Protein AF-A0A7J8SSM1-F1 (afdb_monomer)

Structure (mmCIF, N/CA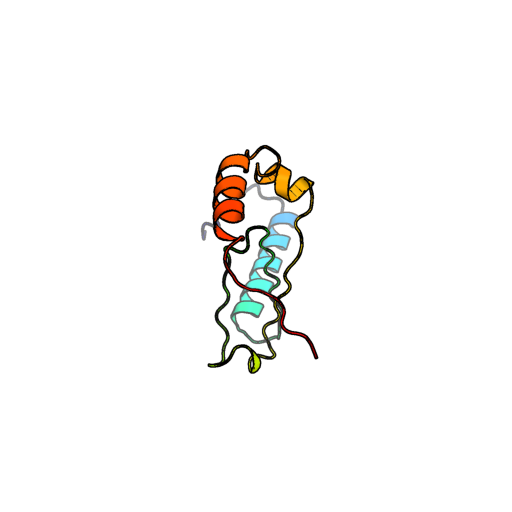/C/O backbone):
data_AF-A0A7J8SSM1-F1
#
_entry.id   AF-A0A7J8SSM1-F1
#
loop_
_atom_site.group_PDB
_atom_site.id
_atom_site.type_symbol
_atom_site.label_atom_id
_atom_site.label_alt_id
_atom_site.label_comp_id
_atom_site.label_asym_id
_atom_site.label_entity_id
_atom_site.label_seq_id
_atom_site.pdbx_PDB_ins_code
_atom_site.Cartn_x
_atom_site.Cartn_y
_atom_site.Cartn_z
_atom_site.occupancy
_atom_site.B_iso_or_equiv
_atom_site.auth_seq_id
_atom_site.auth_comp_id
_atom_site.auth_asym_id
_atom_site.auth_atom_i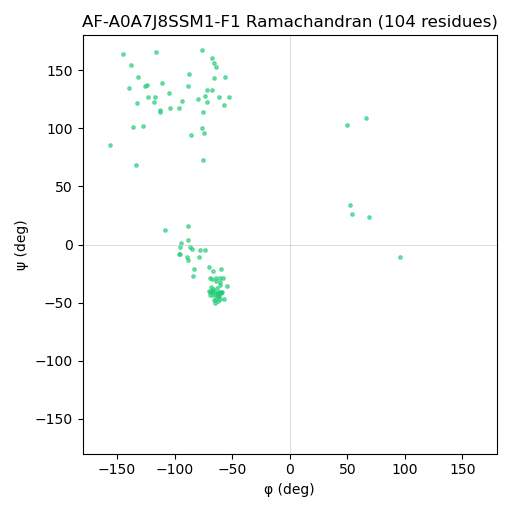d
_atom_site.pdbx_PDB_model_num
ATOM 1 N N . LEU A 1 1 ? -1.044 -6.681 30.322 1.00 47.81 1 LEU A N 1
ATOM 2 C CA . LEU A 1 1 ? -0.912 -5.660 29.262 1.00 47.81 1 LEU A CA 1
ATOM 3 C C . LEU A 1 1 ? -0.939 -6.370 27.921 1.00 47.81 1 LEU A C 1
ATOM 5 O O . LEU A 1 1 ? -0.267 -7.384 27.780 1.00 47.81 1 LEU A O 1
ATOM 9 N N . GLU A 1 2 ? -1.743 -5.875 26.988 1.00 56.12 2 GLU A N 1
ATOM 10 C CA . GLU A 1 2 ? -1.819 -6.365 25.610 1.00 56.12 2 GLU A CA 1
ATOM 11 C C . GLU A 1 2 ? -0.421 -6.280 24.968 1.00 56.12 2 GLU A C 1
ATOM 13 O O . GLU A 1 2 ? 0.195 -5.212 24.957 1.00 56.12 2 GLU A O 1
ATOM 18 N N . ARG A 1 3 ? 0.137 -7.416 24.528 1.00 56.00 3 ARG A N 1
ATOM 19 C CA . ARG A 1 3 ? 1.446 -7.453 23.862 1.00 56.00 3 ARG A CA 1
ATOM 20 C C . ARG A 1 3 ? 1.272 -6.932 22.442 1.00 56.00 3 ARG A C 1
ATOM 22 O O . ARG A 1 3 ? 0.637 -7.585 21.624 1.00 56.00 3 ARG A O 1
ATOM 29 N N . VAL A 1 4 ? 1.876 -5.788 22.1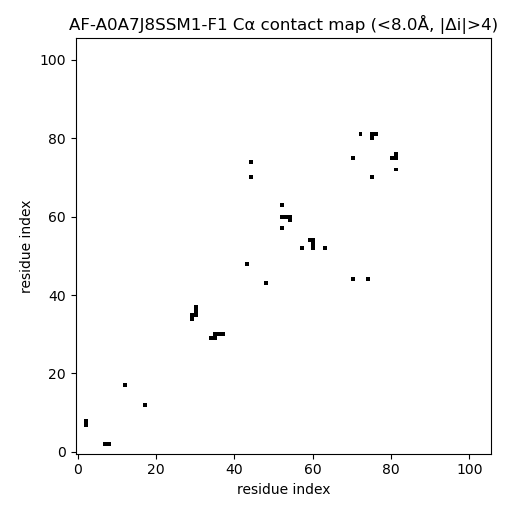53 1.00 59.75 4 VAL A N 1
ATOM 30 C CA . VAL A 1 4 ? 2.014 -5.276 20.791 1.00 59.75 4 VAL A CA 1
ATOM 31 C C . VAL A 1 4 ? 3.392 -5.695 20.289 1.00 59.75 4 VAL A C 1
ATOM 33 O O . VAL A 1 4 ? 4.410 -5.323 20.875 1.00 59.75 4 VAL A O 1
ATOM 36 N N . HIS A 1 5 ? 3.444 -6.506 19.233 1.00 56.81 5 HIS A N 1
ATOM 37 C CA . HIS A 1 5 ? 4.708 -6.865 18.589 1.00 56.81 5 HIS A CA 1
ATOM 38 C C . HIS A 1 5 ? 5.380 -5.590 18.046 1.00 56.81 5 HIS A C 1
ATOM 40 O O . HIS A 1 5 ? 4.743 -4.811 17.346 1.00 56.81 5 HIS A O 1
ATOM 46 N N . GLY A 1 6 ? 6.644 -5.349 18.409 1.00 58.34 6 GLY A N 1
ATOM 47 C CA . GLY A 1 6 ? 7.409 -4.163 17.987 1.00 58.34 6 GLY A CA 1
ATOM 48 C C . GLY A 1 6 ? 7.422 -2.988 18.975 1.00 58.34 6 GLY A C 1
ATOM 49 O O . GLY A 1 6 ? 8.251 -2.094 18.828 1.00 58.34 6 GLY A O 1
ATOM 50 N N . PHE A 1 7 ? 6.594 -3.011 20.027 1.00 60.53 7 PHE A N 1
ATOM 51 C CA . PHE A 1 7 ? 6.626 -2.012 21.100 1.00 60.53 7 PHE A CA 1
ATOM 52 C C . PHE A 1 7 ? 6.722 -2.701 22.464 1.00 60.53 7 PHE A C 1
ATOM 54 O O . PHE A 1 7 ? 5.747 -3.226 23.002 1.00 60.53 7 PHE A O 1
ATOM 61 N N . THR A 1 8 ? 7.919 -2.716 23.050 1.00 60.56 8 THR A N 1
ATOM 62 C CA . THR A 1 8 ? 8.136 -3.227 24.407 1.00 60.56 8 THR A CA 1
ATOM 63 C C . THR A 1 8 ? 7.601 -2.217 25.420 1.00 60.56 8 THR A C 1
ATOM 65 O O . THR A 1 8 ? 8.286 -1.268 25.791 1.00 60.56 8 THR A O 1
ATOM 68 N N . PHE A 1 9 ? 6.364 -2.427 25.876 1.00 62.09 9 PHE A N 1
ATOM 69 C CA . PHE A 1 9 ? 5.748 -1.665 26.966 1.00 62.09 9 PHE A CA 1
ATOM 70 C C . PHE A 1 9 ? 6.312 -2.085 28.330 1.00 62.09 9 PHE A C 1
ATOM 72 O O . PHE A 1 9 ? 5.656 -2.796 29.089 1.00 62.09 9 PHE A O 1
ATOM 79 N N . GLY A 1 10 ? 7.560 -1.700 28.607 1.00 66.31 10 GLY A N 1
ATOM 80 C CA . GLY A 1 10 ? 8.126 -1.724 29.958 1.00 66.31 10 GLY A CA 1
ATOM 81 C C . GLY A 1 10 ? 7.604 -0.564 30.813 1.00 66.31 10 GLY A C 1
ATOM 82 O O . GLY A 1 10 ? 7.014 0.384 30.300 1.00 66.31 10 GLY A O 1
ATOM 83 N N . ASP A 1 11 ? 7.842 -0.622 32.119 1.00 67.44 11 ASP A N 1
ATOM 84 C CA . ASP A 1 11 ? 7.541 0.457 33.075 1.00 67.44 11 ASP A CA 1
ATOM 85 C C . ASP A 1 11 ? 8.454 1.689 32.918 1.00 67.44 11 ASP A C 1
ATOM 87 O O . ASP A 1 11 ? 8.092 2.790 33.318 1.00 67.44 11 ASP A O 1
ATOM 91 N N . SER A 1 12 ? 9.610 1.514 32.276 1.00 71.19 12 SER A N 1
ATOM 92 C CA . SER A 1 12 ? 10.618 2.551 32.022 1.00 71.19 12 SER A CA 1
ATOM 93 C C . SER A 1 12 ? 10.389 3.322 30.713 1.00 71.19 12 SER A C 1
ATOM 95 O O . SER A 1 12 ? 11.308 3.943 30.176 1.00 71.19 12 SER A O 1
ATOM 97 N N . LEU A 1 13 ? 9.192 3.227 30.129 1.00 70.38 13 LEU A N 1
ATOM 98 C CA . LEU A 1 13 ? 8.895 3.853 28.847 1.00 70.38 13 LEU A CA 1
ATOM 99 C C . LEU A 1 13 ? 8.755 5.364 29.004 1.00 70.38 13 LEU A C 1
ATOM 101 O O . LEU A 1 13 ? 7.972 5.848 29.815 1.00 70.38 13 LEU A O 1
ATOM 105 N N . ASP A 1 14 ? 9.495 6.096 28.178 1.00 80.00 14 ASP A N 1
ATOM 106 C CA . ASP A 1 14 ? 9.371 7.542 28.070 1.00 80.00 14 ASP A CA 1
ATOM 107 C C . ASP A 1 14 ? 7.905 7.948 27.805 1.00 80.00 14 ASP A C 1
ATOM 109 O O . ASP A 1 14 ? 7.262 7.451 26.870 1.00 80.00 14 ASP A O 1
ATOM 113 N N . GLU A 1 15 ? 7.372 8.851 28.632 1.00 83.12 15 GLU A N 1
ATOM 114 C CA . GLU A 1 15 ? 5.952 9.234 28.608 1.00 83.12 15 GLU A CA 1
ATOM 115 C C . GLU A 1 15 ? 5.553 9.829 27.245 1.00 83.12 15 GLU A C 1
ATOM 117 O O . GLU A 1 15 ? 4.426 9.641 26.785 1.00 83.12 15 GLU A O 1
ATOM 122 N N . SER A 1 16 ? 6.487 10.470 26.528 1.00 84.69 16 SER A N 1
ATOM 123 C CA . SER A 1 16 ? 6.212 11.002 25.189 1.00 84.69 16 SER A CA 1
ATOM 124 C C . SER A 1 16 ? 5.966 9.887 24.165 1.00 84.69 16 SER A C 1
ATOM 126 O O . SER A 1 16 ? 5.044 9.987 23.351 1.00 84.69 16 SER A O 1
ATOM 128 N N . LYS A 1 17 ? 6.730 8.787 24.224 1.00 83.88 17 LYS A N 1
ATOM 129 C CA . LYS A 1 17 ? 6.538 7.617 23.348 1.00 83.88 17 LYS A CA 1
ATOM 130 C C . LYS A 1 17 ? 5.224 6.907 23.651 1.00 83.88 17 LYS A C 1
ATOM 132 O O . LYS A 1 17 ? 4.509 6.526 22.725 1.00 83.88 17 LYS A O 1
ATOM 137 N N . LYS A 1 18 ? 4.882 6.773 24.934 1.00 83.44 18 LYS A N 1
ATOM 138 C CA . LYS A 1 18 ? 3.605 6.196 25.371 1.00 83.44 18 LYS A CA 1
ATOM 139 C C . LYS A 1 18 ? 2.418 7.004 24.843 1.00 83.44 18 LYS A C 1
ATOM 141 O O . LYS A 1 18 ? 1.507 6.420 24.262 1.00 83.44 18 LYS A O 1
ATOM 146 N N . ASN A 1 19 ? 2.461 8.329 24.964 1.00 88.38 19 ASN A N 1
ATOM 147 C CA . ASN A 1 19 ? 1.403 9.197 24.445 1.00 88.38 19 ASN A CA 1
ATOM 148 C C . ASN A 1 19 ? 1.270 9.113 22.918 1.00 88.38 19 ASN A C 1
ATOM 150 O O . ASN A 1 19 ? 0.154 8.990 22.419 1.00 88.38 19 ASN A O 1
ATOM 154 N N . LYS A 1 20 ? 2.386 9.082 22.174 1.00 89.69 20 LYS A N 1
ATOM 155 C CA . LYS A 1 20 ? 2.364 8.873 20.712 1.00 89.69 20 LYS A CA 1
ATOM 156 C C . LYS A 1 20 ? 1.715 7.546 20.320 1.00 89.69 20 LYS A C 1
ATOM 158 O O . LYS A 1 20 ? 0.952 7.499 19.360 1.00 89.69 20 LYS A O 1
ATOM 163 N N . TRP A 1 21 ? 1.995 6.474 21.060 1.00 87.19 21 TRP A N 1
ATOM 164 C CA . TRP A 1 21 ? 1.372 5.177 20.803 1.00 87.19 21 TRP A CA 1
ATOM 165 C C . TRP A 1 21 ? -0.135 5.182 21.078 1.00 87.19 21 TRP A C 1
ATOM 167 O O . TRP A 1 21 ? -0.906 4.639 20.290 1.00 87.19 21 TRP A O 1
ATOM 177 N N . LEU A 1 22 ? -0.563 5.795 22.184 1.00 89.19 22 LEU A N 1
ATOM 178 C CA . LEU A 1 22 ? -1.984 5.909 22.515 1.00 89.19 22 LEU A CA 1
ATOM 179 C C . LEU A 1 22 ? -2.745 6.712 21.451 1.00 89.19 22 LEU A C 1
ATOM 181 O O . LEU A 1 22 ? -3.826 6.287 21.044 1.00 89.19 22 LEU A O 1
ATOM 185 N N 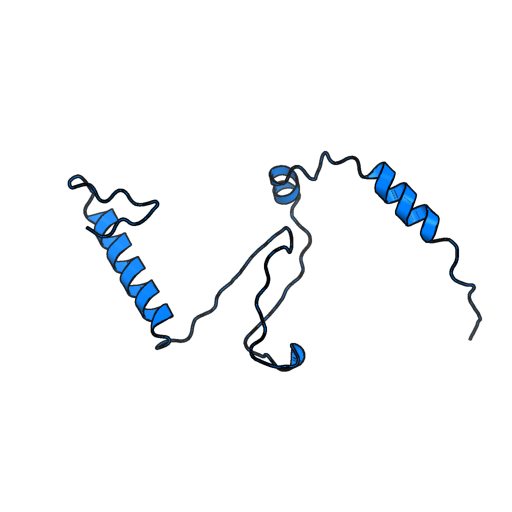. ASP A 1 23 ? -2.160 7.807 20.960 1.00 92.69 23 ASP A N 1
ATOM 186 C CA . ASP A 1 23 ? -2.718 8.591 19.852 1.00 92.69 23 ASP A CA 1
ATOM 187 C C . ASP A 1 23 ? -2.817 7.765 18.560 1.00 92.69 23 ASP A C 1
ATOM 189 O O . ASP A 1 23 ? -3.884 7.678 17.951 1.00 92.69 23 ASP A O 1
ATOM 193 N N . PHE A 1 24 ? -1.740 7.066 18.185 1.00 91.56 24 PHE A N 1
ATOM 194 C CA . PHE A 1 24 ? -1.746 6.170 17.029 1.00 91.56 24 PHE A CA 1
ATOM 195 C C . PHE A 1 24 ? -2.837 5.094 17.137 1.00 91.56 24 PHE A C 1
ATOM 197 O O . PHE A 1 24 ? -3.612 4.908 16.198 1.00 91.56 24 PHE A O 1
ATOM 204 N N . LYS A 1 25 ? -2.958 4.428 18.296 1.00 90.75 25 LYS A N 1
ATOM 205 C CA . LYS A 1 25 ? -3.992 3.408 18.543 1.00 90.75 25 LYS A CA 1
ATOM 206 C C . LYS A 1 25 ? -5.400 3.996 18.429 1.00 90.75 25 LYS A C 1
ATOM 208 O O . LYS A 1 25 ? -6.275 3.362 17.843 1.00 90.75 25 LYS A O 1
ATOM 213 N N . ALA A 1 26 ? -5.625 5.199 18.956 1.00 92.88 26 ALA A N 1
ATOM 214 C CA . ALA A 1 26 ? -6.914 5.877 18.848 1.00 92.88 26 ALA A CA 1
ATOM 215 C C . ALA A 1 26 ? -7.278 6.177 17.384 1.00 92.88 26 ALA A C 1
ATOM 217 O O . ALA A 1 26 ? -8.401 5.898 16.961 1.00 92.88 26 ALA A O 1
ATOM 218 N N . ARG A 1 27 ? -6.320 6.673 16.591 1.00 92.00 27 ARG A N 1
ATOM 219 C CA . ARG A 1 27 ? -6.507 6.940 15.156 1.00 92.00 27 ARG A CA 1
ATOM 220 C C . ARG A 1 27 ? -6.770 5.662 14.360 1.00 92.00 27 ARG A C 1
ATOM 222 O O . ARG A 1 27 ? -7.686 5.644 13.545 1.00 92.00 27 ARG A O 1
ATOM 229 N N . LEU A 1 28 ? -6.030 4.587 14.636 1.00 92.94 28 LEU A N 1
ATOM 230 C CA . LEU A 1 28 ? -6.244 3.289 13.994 1.00 92.94 28 LEU A CA 1
ATOM 231 C C . LEU A 1 28 ? -7.643 2.735 14.294 1.00 92.94 28 LEU A C 1
ATOM 233 O O . LEU A 1 28 ? -8.343 2.311 13.382 1.00 92.94 28 LEU A O 1
ATOM 237 N N . ASN A 1 29 ? -8.093 2.805 15.549 1.00 93.19 29 ASN A N 1
ATOM 238 C CA . ASN A 1 29 ? -9.445 2.375 15.913 1.00 93.19 29 ASN A CA 1
ATOM 239 C C . ASN A 1 29 ? -10.533 3.177 15.184 1.00 93.19 29 ASN A C 1
ATOM 241 O O . ASN A 1 29 ? -11.560 2.613 14.825 1.00 93.19 29 ASN A O 1
ATOM 245 N N . LYS A 1 30 ? -10.300 4.470 14.934 1.00 92.81 30 LYS A N 1
ATOM 246 C CA . LYS A 1 30 ? -11.223 5.333 14.185 1.00 92.81 30 LYS A CA 1
ATOM 247 C C . LYS A 1 30 ? -11.328 4.953 12.701 1.00 92.81 30 LYS A C 1
ATOM 249 O O . LYS A 1 30 ? -12.406 5.016 12.118 1.00 92.81 30 LYS A O 1
ATOM 254 N N . ILE A 1 31 ? -10.210 4.536 12.104 1.00 93.69 31 ILE A N 1
ATOM 255 C CA . ILE A 1 31 ? -10.165 3.980 10.741 1.00 93.69 31 ILE A CA 1
ATOM 256 C C . ILE A 1 31 ? -10.957 2.666 10.700 1.00 93.69 31 ILE A C 1
ATOM 258 O O . ILE A 1 31 ? -11.820 2.489 9.841 1.00 93.69 31 ILE A O 1
ATOM 262 N N . LEU A 1 32 ? -10.726 1.779 11.677 1.00 92.44 32 LEU A N 1
ATOM 263 C CA . LEU A 1 32 ? -11.418 0.490 11.792 1.00 92.44 32 LEU A CA 1
ATOM 264 C C . LEU A 1 32 ? -12.924 0.632 12.048 1.00 92.44 32 LEU A C 1
ATOM 266 O O . LEU A 1 32 ? -13.692 -0.213 11.598 1.00 92.44 32 LEU A O 1
ATOM 270 N N . SER A 1 33 ? -13.366 1.687 12.740 1.00 94.88 33 SER A N 1
ATOM 271 C CA . SER A 1 33 ? -14.794 1.951 12.949 1.00 94.88 33 SER A CA 1
ATOM 272 C C . SER A 1 33 ? -15.517 2.459 11.700 1.00 94.88 33 SER A C 1
ATOM 274 O O . SER A 1 33 ? -16.731 2.631 11.755 1.00 94.88 33 SER A O 1
ATOM 276 N N . MET A 1 34 ? -14.800 2.714 10.595 1.00 89.56 34 MET A N 1
ATOM 277 C CA . MET A 1 34 ? -15.351 3.202 9.320 1.00 89.56 34 MET A CA 1
ATOM 278 C C . MET A 1 34 ? -16.185 4.489 9.455 1.00 89.56 34 MET A C 1
ATOM 280 O O . MET 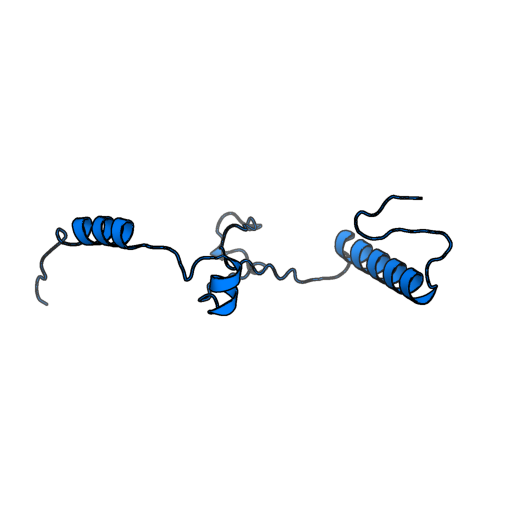A 1 34 ? -17.078 4.761 8.658 1.00 89.56 34 MET A O 1
ATOM 284 N N . THR A 1 35 ? -15.909 5.296 10.483 1.00 90.44 35 THR A N 1
ATOM 285 C CA . THR A 1 35 ? -16.668 6.524 10.776 1.00 90.44 35 THR A CA 1
ATOM 286 C C . THR A 1 35 ? -16.201 7.723 9.959 1.00 90.44 35 THR A C 1
ATOM 288 O O . THR A 1 35 ? -16.931 8.701 9.835 1.00 90.44 35 THR A O 1
ATOM 291 N N . GLU A 1 36 ? -14.976 7.674 9.437 1.00 88.19 36 GLU A N 1
ATOM 292 C CA . GLU A 1 36 ? -14.388 8.720 8.600 1.00 88.19 36 GLU A CA 1
ATOM 293 C C . GLU A 1 36 ? -13.769 8.097 7.347 1.00 88.19 36 GLU A C 1
ATOM 295 O O . GLU A 1 36 ? -13.221 6.995 7.443 1.00 88.19 36 GLU A O 1
ATOM 300 N N . PRO A 1 37 ? -13.837 8.777 6.188 1.00 91.81 37 PRO A N 1
ATOM 301 C CA . PRO A 1 37 ? -13.172 8.313 4.981 1.00 91.81 37 PRO A CA 1
ATOM 302 C C . PRO A 1 37 ? -11.652 8.355 5.156 1.00 91.81 37 PRO A C 1
ATOM 304 O O . PRO A 1 37 ? -11.099 9.266 5.776 1.00 91.81 37 PRO A O 1
ATOM 307 N N . TRP A 1 38 ? -10.976 7.372 4.577 1.00 93.69 38 TRP A N 1
ATOM 308 C CA . TRP A 1 38 ? -9.524 7.250 4.578 1.00 93.69 38 TRP A CA 1
ATOM 309 C C . TRP A 1 38 ? -9.054 6.645 3.254 1.00 93.69 38 TRP A C 1
ATOM 311 O O . TRP A 1 38 ? -9.844 6.069 2.509 1.00 93.69 38 TRP A O 1
ATOM 321 N N . THR A 1 39 ? -7.759 6.774 2.974 1.00 94.44 39 THR A N 1
ATOM 322 C CA . THR A 1 39 ? -7.114 6.207 1.785 1.00 94.44 39 THR A CA 1
ATOM 323 C C . THR A 1 39 ? -5.981 5.295 2.234 1.00 94.44 39 THR A C 1
ATOM 325 O O . THR A 1 39 ? -5.130 5.714 3.020 1.00 94.44 39 THR A O 1
ATOM 328 N N . LEU A 1 40 ? -5.979 4.048 1.760 1.00 93.69 40 LEU A N 1
ATOM 329 C CA . LEU A 1 40 ? -4.844 3.139 1.892 1.00 93.69 40 LEU A CA 1
ATOM 330 C C . LEU A 1 40 ? -3.995 3.265 0.631 1.00 93.69 40 LEU A C 1
ATOM 332 O O . LEU A 1 40 ? -4.498 3.070 -0.469 1.00 93.69 40 LEU A O 1
ATOM 336 N N . ILE A 1 41 ? -2.718 3.586 0.813 1.00 95.44 41 ILE A N 1
ATOM 337 C CA . ILE A 1 41 ? -1.718 3.556 -0.251 1.00 95.44 41 ILE A CA 1
ATOM 338 C C . ILE A 1 41 ? -0.887 2.301 -0.012 1.00 95.44 41 ILE A C 1
ATOM 340 O O . ILE A 1 41 ? -0.275 2.167 1.050 1.00 95.44 41 ILE A O 1
ATOM 344 N N . LEU A 1 42 ? -0.916 1.377 -0.968 1.00 96.19 42 LEU A N 1
ATOM 345 C CA . LEU A 1 42 ? -0.111 0.164 -0.952 1.00 96.19 42 LEU A CA 1
ATOM 346 C C . LEU A 1 42 ? 0.899 0.251 -2.091 1.00 96.19 42 LEU A C 1
ATOM 348 O O . LEU A 1 42 ? 0.509 0.277 -3.253 1.00 96.19 42 LEU A O 1
ATOM 352 N N . ASP A 1 43 ? 2.174 0.325 -1.730 1.00 95.69 43 ASP A N 1
ATOM 353 C CA . ASP A 1 43 ? 3.290 0.415 -2.663 1.00 95.69 43 ASP A CA 1
ATOM 354 C C . ASP A 1 43 ? 4.108 -0.881 -2.581 1.00 95.69 43 ASP A C 1
ATOM 356 O O . ASP A 1 43 ? 4.636 -1.219 -1.518 1.00 95.69 43 ASP A O 1
ATOM 360 N N . ASP A 1 44 ? 4.147 -1.634 -3.679 1.00 95.62 44 ASP A N 1
ATOM 361 C CA . ASP A 1 44 ? 4.846 -2.913 -3.784 1.00 95.62 44 ASP A CA 1
ATOM 362 C C . ASP A 1 44 ? 5.625 -2.995 -5.101 1.00 95.62 44 ASP A C 1
ATOM 364 O O . ASP A 1 44 ? 5.079 -3.319 -6.156 1.00 95.62 44 ASP A O 1
ATOM 368 N N . ALA A 1 45 ? 6.934 -2.769 -5.003 1.00 94.69 45 ALA A N 1
ATOM 369 C CA . ALA A 1 45 ? 7.874 -2.802 -6.119 1.00 94.69 45 ALA A CA 1
ATOM 370 C C . ALA A 1 45 ? 7.935 -4.156 -6.851 1.00 94.69 45 ALA A C 1
ATOM 372 O O . ALA A 1 45 ? 8.397 -4.221 -7.989 1.00 94.69 45 ALA A O 1
ATOM 373 N N . LEU A 1 46 ? 7.514 -5.255 -6.218 1.00 93.25 46 LEU A N 1
ATOM 374 C CA . LEU A 1 46 ? 7.511 -6.583 -6.837 1.00 93.25 46 LEU A CA 1
ATOM 375 C C . LEU A 1 46 ? 6.163 -6.962 -7.454 1.00 93.25 46 LEU A C 1
ATOM 377 O O . LEU A 1 46 ? 6.066 -8.048 -8.024 1.00 93.25 46 LEU A O 1
ATOM 381 N N . ALA A 1 47 ? 5.143 -6.107 -7.330 1.00 92.88 47 ALA A N 1
ATOM 382 C CA . ALA A 1 47 ? 3.785 -6.374 -7.799 1.00 92.88 47 ALA A CA 1
ATOM 383 C C . ALA A 1 47 ? 3.203 -7.713 -7.282 1.00 92.88 47 ALA A C 1
ATOM 385 O O . ALA A 1 47 ? 2.439 -8.383 -7.976 1.00 92.88 47 ALA A O 1
ATOM 386 N N . ASN A 1 48 ? 3.557 -8.118 -6.056 1.00 94.62 48 ASN A N 1
ATOM 387 C CA . ASN A 1 48 ? 3.082 -9.361 -5.431 1.00 94.62 48 ASN A CA 1
ATOM 388 C C . ASN A 1 48 ? 1.855 -9.153 -4.528 1.00 94.62 48 ASN A C 1
ATOM 390 O 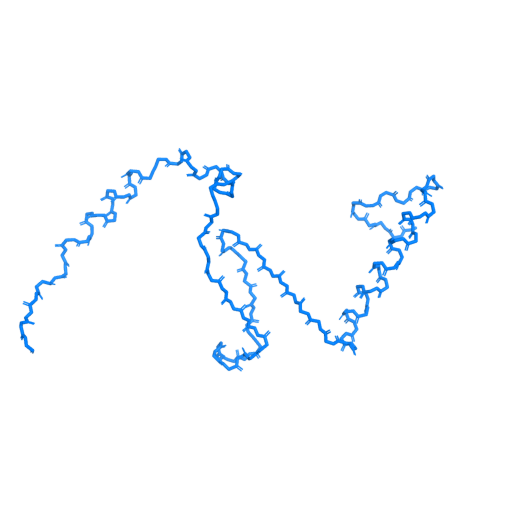O . ASN A 1 48 ? 1.262 -10.115 -4.034 1.00 94.62 48 ASN A O 1
ATOM 394 N N . SER A 1 49 ? 1.485 -7.902 -4.286 1.00 95.38 49 SER A N 1
ATOM 395 C CA . SER A 1 49 ? 0.334 -7.506 -3.490 1.00 95.38 49 SER A CA 1
ATOM 396 C C . SER A 1 49 ? -0.937 -7.416 -4.334 1.00 95.38 49 SER A C 1
ATOM 398 O O . SER A 1 49 ? -0.905 -7.022 -5.496 1.00 95.38 49 SER A O 1
ATOM 400 N N . PHE A 1 50 ? -2.081 -7.747 -3.730 1.00 93.56 50 PHE A N 1
ATOM 401 C CA . PHE A 1 50 ? -3.384 -7.709 -4.396 1.00 93.56 50 PHE A CA 1
ATOM 402 C C . PHE A 1 50 ? -4.476 -7.155 -3.474 1.00 93.56 50 PHE A C 1
ATOM 404 O O . PHE A 1 50 ? -4.592 -7.566 -2.318 1.00 93.56 50 PHE A O 1
ATOM 411 N N . ILE A 1 51 ? -5.303 -6.255 -4.014 1.00 94.31 51 ILE A N 1
ATOM 412 C CA . ILE A 1 51 ? -6.526 -5.747 -3.385 1.00 94.31 51 ILE A CA 1
ATOM 413 C C . ILE A 1 51 ? -7.700 -6.151 -4.277 1.00 94.31 51 ILE A C 1
ATOM 415 O O . ILE A 1 51 ? -7.725 -5.816 -5.459 1.00 94.31 51 ILE A O 1
ATOM 419 N N . ALA A 1 52 ? -8.664 -6.879 -3.713 1.00 94.12 52 ALA A N 1
ATOM 420 C CA . ALA A 1 52 ? -9.866 -7.265 -4.441 1.00 94.12 52 ALA A CA 1
ATOM 421 C C . ALA A 1 52 ? -10.780 -6.041 -4.647 1.00 94.12 52 ALA A C 1
ATOM 423 O O . ALA A 1 52 ? -11.029 -5.330 -3.667 1.00 94.12 52 ALA A O 1
ATOM 424 N N . PRO A 1 53 ? -11.296 -5.805 -5.869 1.00 94.38 53 PRO A N 1
ATOM 425 C CA . PRO A 1 53 ? -12.286 -4.761 -6.104 1.00 94.38 53 PRO A CA 1
ATOM 426 C C . PRO A 1 53 ? -13.583 -5.067 -5.348 1.00 94.38 53 PRO A C 1
ATOM 428 O O . PRO A 1 53 ? -13.917 -6.226 -5.084 1.00 94.38 53 PRO A O 1
ATOM 431 N N . ALA A 1 54 ? -14.329 -4.020 -5.003 1.00 93.81 54 ALA A N 1
ATOM 432 C CA . ALA A 1 54 ? -15.633 -4.148 -4.355 1.00 93.81 54 ALA A CA 1
ATOM 433 C C . ALA A 1 54 ? -16.769 -4.498 -5.341 1.00 93.81 54 ALA A C 1
ATOM 435 O O . ALA A 1 54 ? -17.879 -4.819 -4.909 1.00 93.81 54 ALA A O 1
ATOM 436 N N . THR A 1 55 ? -16.502 -4.424 -6.648 1.00 94.62 55 THR A N 1
ATOM 437 C CA . THR A 1 55 ? -17.436 -4.664 -7.760 1.00 94.62 55 THR A CA 1
ATOM 438 C C . THR A 1 55 ? -17.021 -5.874 -8.605 1.00 94.62 55 THR A C 1
ATOM 440 O O . THR A 1 55 ? -15.894 -6.356 -8.507 1.00 94.62 55 THR A O 1
ATOM 443 N N . ASP A 1 56 ? -17.934 -6.363 -9.455 1.00 93.00 56 ASP A N 1
ATOM 444 C CA . ASP A 1 56 ? -17.675 -7.507 -10.345 1.00 93.00 56 ASP A CA 1
ATOM 445 C C . ASP A 1 56 ? -16.663 -7.176 -11.459 1.00 93.00 56 ASP A C 1
ATOM 447 O O . ASP A 1 56 ? -15.800 -7.995 -11.778 1.00 93.00 56 ASP A O 1
ATOM 451 N N . ASP A 1 57 ? -16.761 -5.980 -12.051 1.00 91.12 57 ASP A N 1
ATOM 452 C CA . ASP A 1 57 ? -15.766 -5.439 -12.983 1.00 91.12 57 ASP A CA 1
ATOM 453 C C . ASP A 1 57 ? -14.952 -4.354 -12.270 1.00 91.12 57 ASP A C 1
ATOM 455 O O . ASP A 1 57 ? -15.501 -3.433 -11.661 1.00 91.12 57 ASP A O 1
ATOM 459 N N . ILE A 1 58 ? -13.627 -4.452 -12.369 1.00 89.06 58 ILE A N 1
ATOM 460 C CA . ILE A 1 58 ? -12.666 -3.501 -11.801 1.00 89.06 58 ILE A CA 1
ATOM 461 C C . ILE A 1 58 ? -12.882 -2.071 -12.311 1.00 89.06 58 ILE A C 1
ATOM 463 O O . ILE A 1 58 ? -12.591 -1.113 -11.603 1.00 89.06 58 ILE A O 1
ATOM 467 N N . LYS A 1 59 ? -13.418 -1.913 -13.527 1.00 90.19 59 LYS A N 1
ATOM 468 C CA . LYS A 1 59 ? -13.711 -0.601 -14.127 1.00 90.19 59 LYS A CA 1
ATOM 469 C C . LYS A 1 59 ? -14.818 0.154 -13.395 1.00 90.19 59 LYS A C 1
ATOM 471 O O . LYS A 1 59 ? -14.883 1.378 -13.505 1.00 90.19 59 LYS A O 1
ATOM 476 N N . ASP A 1 60 ? -15.664 -0.574 -12.673 1.00 94.88 60 ASP A N 1
ATOM 477 C CA . ASP A 1 60 ? -16.786 -0.016 -11.926 1.00 94.88 60 ASP A CA 1
ATOM 478 C C . ASP A 1 60 ? -16.391 0.373 -10.486 1.00 94.88 60 ASP A C 1
ATOM 480 O O . ASP A 1 60 ? -17.151 1.067 -9.807 1.00 94.88 60 ASP A O 1
ATOM 484 N N . ASP A 1 61 ? -15.198 -0.015 -10.012 1.00 95.81 61 ASP A N 1
ATOM 485 C CA . ASP A 1 61 ? -14.693 0.366 -8.690 1.00 95.81 61 ASP A CA 1
ATOM 486 C C . ASP A 1 61 ? -13.989 1.730 -8.739 1.00 95.81 61 ASP A C 1
ATOM 488 O O . ASP A 1 61 ? -12.800 1.852 -9.025 1.00 95.81 61 ASP A O 1
ATOM 492 N N . HIS A 1 62 ? -14.728 2.795 -8.428 1.00 94.31 62 HIS A N 1
ATOM 493 C CA . HIS A 1 62 ? -14.179 4.155 -8.372 1.00 94.31 62 HIS A CA 1
ATOM 494 C C . HIS A 1 62 ? -13.378 4.462 -7.094 1.00 94.31 62 HIS A C 1
ATOM 496 O O . HIS A 1 62 ? -12.846 5.568 -6.967 1.00 94.31 62 HIS A O 1
ATOM 502 N N . GLN A 1 63 ? -13.329 3.543 -6.123 1.00 94.56 63 GLN A N 1
ATOM 503 C CA . GLN A 1 63 ? -12.609 3.733 -4.858 1.00 94.56 63 GLN A CA 1
ATOM 504 C C . GLN A 1 63 ? -11.206 3.118 -4.883 1.00 94.56 63 GLN A C 1
ATOM 506 O O . GLN A 1 63 ? -10.427 3.349 -3.955 1.00 94.56 63 GLN A O 1
ATOM 511 N N . LEU A 1 64 ? -10.882 2.373 -5.940 1.00 95.06 64 LEU A N 1
ATOM 512 C CA . LEU A 1 64 ? -9.624 1.669 -6.110 1.00 95.06 64 LEU A CA 1
ATOM 513 C C . LEU A 1 64 ? -8.866 2.211 -7.328 1.00 95.06 64 LEU A C 1
ATOM 515 O O . LEU A 1 64 ? -9.402 2.316 -8.427 1.00 95.06 64 LEU A O 1
ATOM 519 N N . ILE A 1 65 ? -7.606 2.588 -7.115 1.00 94.06 65 ILE A N 1
ATOM 520 C CA . ILE A 1 65 ? -6.718 3.148 -8.140 1.00 94.06 65 ILE A CA 1
ATOM 521 C C . ILE A 1 65 ? -5.442 2.311 -8.151 1.00 94.06 65 ILE A C 1
ATOM 523 O O . ILE A 1 65 ? -4.901 2.003 -7.089 1.00 94.06 65 ILE A O 1
ATOM 527 N N . PHE A 1 66 ? -4.961 1.976 -9.347 1.00 92.44 66 PHE A N 1
ATOM 528 C CA . PHE A 1 66 ? -3.732 1.219 -9.561 1.00 92.44 66 PHE A CA 1
ATOM 529 C C . PHE A 1 66 ? -2.794 2.011 -10.464 1.00 92.44 66 PHE A C 1
ATOM 531 O O . PHE A 1 66 ? -3.232 2.582 -11.465 1.00 92.44 66 PHE A O 1
ATOM 538 N N . GLU A 1 67 ? -1.514 2.022 -10.116 1.00 93.88 67 GLU A N 1
ATOM 539 C CA . GLU A 1 67 ? -0.453 2.647 -10.897 1.00 93.88 67 GLU A CA 1
ATOM 540 C C . GLU A 1 67 ? 0.705 1.656 -11.012 1.00 93.88 67 GLU A C 1
ATOM 542 O O . GLU A 1 67 ? 1.232 1.189 -10.003 1.00 93.88 67 GLU A O 1
ATOM 547 N N . GLU A 1 68 ? 1.074 1.313 -12.245 1.00 94.56 68 GLU A N 1
ATOM 548 C CA . GLU A 1 68 ? 2.296 0.564 -12.527 1.00 94.56 68 GLU A CA 1
ATOM 549 C C . GLU A 1 68 ? 3.444 1.552 -12.719 1.00 94.56 68 GLU A C 1
ATOM 551 O O . GLU A 1 68 ? 3.294 2.569 -13.402 1.00 94.56 68 GLU A O 1
ATOM 556 N N . TYR A 1 69 ? 4.596 1.250 -12.127 1.00 94.88 69 TYR A N 1
ATOM 557 C CA . TYR A 1 69 ? 5.774 2.100 -12.207 1.00 94.88 69 TYR A CA 1
ATOM 558 C C . TYR A 1 69 ? 7.040 1.275 -12.430 1.00 94.88 69 TYR A C 1
ATOM 560 O O . TYR A 1 69 ? 7.128 0.107 -12.051 1.00 94.88 69 TYR A O 1
ATOM 568 N N . GLU A 1 70 ? 8.043 1.909 -13.036 1.00 95.75 70 GLU A N 1
ATOM 569 C CA . GLU A 1 70 ? 9.374 1.321 -13.163 1.00 95.75 70 GLU A CA 1
ATOM 570 C C . GLU A 1 70 ? 10.127 1.490 -11.842 1.00 95.75 70 GLU A C 1
ATOM 572 O O . GLU A 1 70 ? 10.258 2.608 -11.332 1.00 95.75 70 GLU A O 1
ATOM 577 N N . ARG A 1 71 ? 10.627 0.383 -11.289 1.00 96.56 71 ARG A N 1
ATOM 578 C CA . ARG A 1 71 ? 11.429 0.398 -10.060 1.00 96.56 71 ARG A CA 1
ATOM 579 C C . ARG A 1 71 ? 12.645 1.306 -10.204 1.00 96.56 71 ARG A C 1
ATOM 581 O O . ARG A 1 71 ? 13.293 1.345 -11.250 1.00 96.56 71 ARG A O 1
ATOM 588 N N . SER A 1 72 ? 13.007 1.980 -9.117 1.00 96.50 72 SER A N 1
ATOM 589 C CA . SER A 1 72 ? 14.273 2.702 -9.049 1.00 96.50 72 SER A CA 1
ATOM 590 C C . SER A 1 72 ? 15.459 1.732 -9.049 1.00 96.50 72 SER A C 1
ATOM 592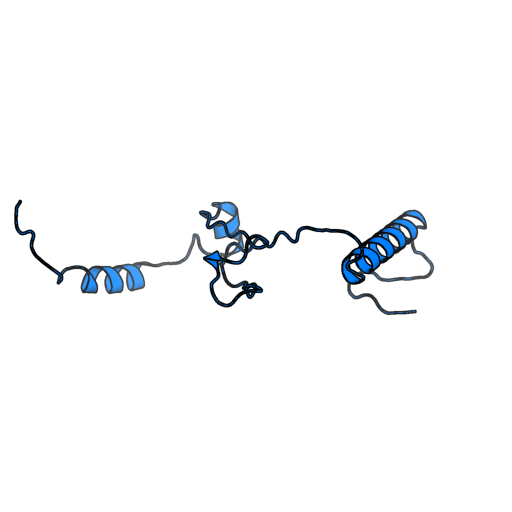 O O . SER A 1 72 ? 15.335 0.545 -8.727 1.0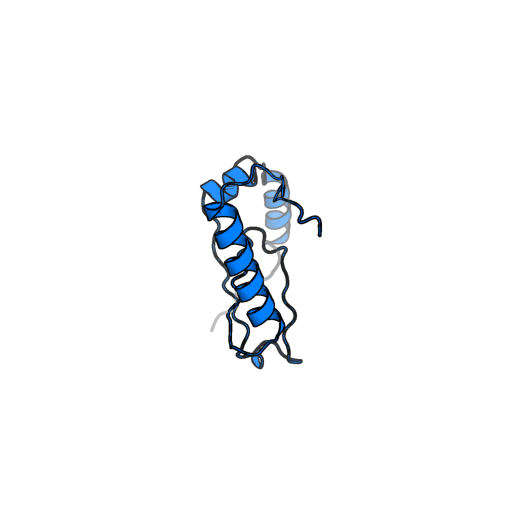0 96.50 72 SER A O 1
ATOM 594 N N . TRP A 1 73 ? 16.640 2.250 -9.387 1.00 96.31 73 TRP A N 1
ATOM 595 C CA . TRP A 1 73 ? 17.869 1.461 -9.360 1.00 96.31 73 TRP A CA 1
ATOM 596 C C . TRP A 1 73 ? 18.163 0.915 -7.953 1.00 96.31 73 TRP A C 1
ATOM 598 O O . TRP A 1 73 ? 18.530 -0.248 -7.806 1.00 96.31 73 TRP A O 1
ATOM 608 N N . GLU A 1 74 ? 17.936 1.727 -6.919 1.00 96.50 74 GLU A N 1
ATOM 609 C CA . GLU A 1 74 ? 18.112 1.355 -5.512 1.00 96.50 74 GLU A CA 1
ATOM 610 C C . GLU A 1 74 ? 17.122 0.271 -5.081 1.00 96.50 74 GLU A C 1
ATOM 612 O O . GLU A 1 74 ? 17.514 -0.664 -4.390 1.00 96.50 74 GLU A O 1
ATOM 617 N N . GLN A 1 75 ? 15.862 0.349 -5.524 1.00 95.75 75 GLN A N 1
ATOM 618 C CA . GLN A 1 75 ? 14.878 -0.705 -5.258 1.00 95.75 75 GLN A CA 1
ATOM 619 C C . GLN A 1 75 ? 15.311 -2.032 -5.891 1.00 95.75 75 GLN A C 1
ATOM 621 O O . GLN A 1 75 ? 15.223 -3.078 -5.252 1.00 95.75 75 GLN A O 1
ATOM 626 N N . ASN A 1 76 ? 15.815 -2.005 -7.129 1.00 95.75 76 ASN A N 1
ATOM 627 C CA . ASN A 1 76 ? 16.355 -3.205 -7.770 1.00 95.75 76 ASN A CA 1
ATOM 628 C C . ASN A 1 76 ? 17.583 -3.751 -7.030 1.00 95.75 76 ASN A C 1
ATOM 630 O O . ASN A 1 76 ? 17.716 -4.967 -6.911 1.00 95.75 76 ASN A O 1
ATOM 634 N N . GLU A 1 77 ? 18.445 -2.881 -6.506 1.00 95.25 77 GLU A N 1
ATOM 635 C CA . GLU A 1 77 ? 19.624 -3.278 -5.730 1.00 95.25 77 GLU A CA 1
ATOM 636 C C . GLU A 1 77 ? 19.234 -3.953 -4.410 1.00 95.25 77 GLU A C 1
ATOM 638 O O . GLU A 1 77 ? 19.711 -5.044 -4.105 1.00 95.25 77 GLU A O 1
ATOM 643 N N . GLU A 1 78 ? 18.311 -3.358 -3.649 1.00 94.06 78 GLU A N 1
ATOM 644 C CA . GLU A 1 78 ? 17.810 -3.928 -2.389 1.00 94.06 78 GLU A CA 1
ATOM 645 C C . GLU A 1 78 ? 17.145 -5.296 -2.588 1.00 94.06 78 GLU A C 1
ATOM 647 O O . GLU A 1 78 ? 17.217 -6.168 -1.719 1.00 94.06 78 GLU A O 1
ATOM 652 N N . LEU A 1 79 ? 16.521 -5.494 -3.749 1.00 92.50 79 LEU A N 1
ATOM 653 C CA . LEU A 1 79 ? 15.895 -6.749 -4.152 1.00 92.50 79 LEU A CA 1
ATOM 654 C C . LEU A 1 79 ? 16.884 -7.742 -4.795 1.00 92.50 79 LEU A C 1
ATOM 656 O O . LEU A 1 79 ? 16.491 -8.867 -5.105 1.00 92.50 79 LEU A O 1
ATOM 660 N N . GLY A 1 80 ? 18.149 -7.353 -4.993 1.00 92.75 80 GLY A N 1
ATOM 661 C CA . GLY A 1 80 ? 19.191 -8.177 -5.611 1.00 92.75 80 GLY A CA 1
ATOM 662 C C . GLY A 1 80 ? 18.974 -8.445 -7.103 1.00 92.75 80 GLY A C 1
ATOM 663 O O . GLY A 1 80 ? 19.453 -9.450 -7.619 1.00 92.75 80 GLY A O 1
ATOM 664 N N . LEU A 1 81 ? 18.218 -7.585 -7.789 1.00 92.62 81 LEU A N 1
ATOM 665 C CA . LEU A 1 81 ? 17.815 -7.765 -9.185 1.00 92.62 81 LEU A CA 1
ATOM 666 C C . LEU A 1 81 ? 18.869 -7.283 -10.183 1.00 92.62 81 LEU A C 1
ATOM 668 O O . LEU A 1 81 ? 18.930 -7.807 -11.291 1.00 92.62 81 LEU A O 1
ATOM 672 N N . ASN A 1 82 ? 19.705 -6.316 -9.796 1.00 93.31 82 ASN A N 1
ATOM 673 C CA . ASN A 1 82 ? 20.730 -5.749 -10.677 1.00 93.31 82 ASN A CA 1
ATOM 674 C C . ASN A 1 82 ? 21.802 -6.774 -11.088 1.00 93.31 82 ASN A C 1
ATOM 676 O O . ASN A 1 82 ? 22.351 -6.678 -12.184 1.00 93.31 82 ASN A O 1
ATOM 680 N N . ASP A 1 83 ? 22.065 -7.765 -10.234 1.00 91.94 83 ASP A N 1
ATOM 681 C CA . ASP A 1 83 ? 23.079 -8.802 -10.452 1.00 91.94 83 ASP A CA 1
ATOM 682 C C . ASP A 1 83 ? 22.517 -10.088 -11.090 1.00 91.94 83 ASP A C 1
ATOM 684 O O . ASP A 1 83 ? 23.251 -11.063 -11.280 1.00 91.94 83 ASP A O 1
ATOM 688 N N . ILE A 1 84 ? 21.215 -10.139 -11.398 1.00 91.69 84 ILE A N 1
ATOM 689 C CA . ILE A 1 84 ? 20.596 -11.338 -11.975 1.00 91.69 84 ILE A CA 1
ATOM 690 C C . ILE A 1 84 ? 21.051 -11.514 -13.426 1.00 91.69 84 ILE A C 1
ATOM 692 O O . ILE A 1 84 ? 20.800 -10.671 -14.284 1.00 91.69 84 ILE A O 1
ATOM 696 N N . ASP A 1 85 ? 21.647 -12.669 -13.726 1.00 90.25 85 ASP A N 1
ATOM 697 C CA . ASP A 1 85 ? 21.904 -13.089 -15.103 1.00 90.25 85 ASP A CA 1
ATOM 698 C C . ASP A 1 85 ? 20.604 -13.579 -15.761 1.00 90.25 85 ASP A C 1
ATOM 700 O O . ASP A 1 85 ? 20.156 -14.711 -15.555 1.00 90.25 85 ASP A O 1
ATOM 704 N N . THR A 1 86 ? 19.991 -12.714 -16.567 1.00 88.81 86 THR A N 1
ATOM 705 C CA . THR A 1 86 ? 18.769 -13.023 -17.322 1.00 88.81 86 THR A CA 1
ATOM 706 C C . THR A 1 86 ? 19.041 -13.669 -18.679 1.00 88.81 86 THR A C 1
ATOM 708 O O . THR A 1 86 ? 18.090 -14.073 -19.348 1.00 88.81 86 THR A O 1
ATOM 711 N N . SER A 1 87 ? 20.307 -13.862 -19.078 1.00 89.44 87 SER A N 1
ATOM 712 C CA . SER A 1 87 ? 20.684 -14.267 -20.445 1.00 89.44 87 SER A CA 1
ATOM 713 C C . SER A 1 87 ? 19.995 -15.546 -20.929 1.00 89.44 87 SER A C 1
ATOM 715 O O . SER A 1 87 ? 19.619 -15.658 -22.097 1.00 89.44 87 SER A O 1
ATOM 717 N N . SER A 1 88 ? 19.781 -16.508 -20.030 1.00 89.25 88 SER A N 1
ATOM 718 C CA . SER A 1 88 ? 19.088 -17.763 -20.343 1.00 89.25 88 SER A CA 1
ATOM 719 C C . SER A 1 88 ? 17.590 -17.558 -20.596 1.00 89.25 88 SER A C 1
ATOM 721 O O . SER A 1 88 ? 17.030 -18.177 -21.502 1.00 89.25 88 SER A O 1
ATOM 723 N N . ALA A 1 89 ? 16.940 -16.688 -19.818 1.00 86.94 89 ALA A N 1
ATOM 724 C CA . ALA A 1 89 ? 15.538 -16.332 -20.022 1.00 86.94 89 ALA A CA 1
ATOM 725 C C . ALA A 1 89 ? 15.375 -15.508 -21.306 1.00 86.94 89 ALA A C 1
ATOM 727 O O . ALA A 1 89 ? 14.508 -15.815 -22.124 1.00 86.94 89 ALA A O 1
ATOM 728 N N . ASP A 1 90 ? 16.266 -14.544 -21.534 1.00 89.19 90 ASP A N 1
ATOM 729 C CA . ASP A 1 90 ? 16.282 -13.714 -22.740 1.00 89.19 90 ASP A CA 1
ATOM 730 C C . ASP A 1 90 ? 16.453 -14.571 -24.000 1.00 89.19 90 ASP A C 1
ATOM 732 O O . ASP A 1 90 ? 15.745 -14.383 -24.991 1.00 89.19 90 ASP A O 1
ATOM 736 N N . ALA A 1 91 ? 17.335 -15.576 -23.957 1.00 89.06 91 ALA A N 1
ATOM 737 C CA . ALA A 1 91 ? 17.495 -16.539 -25.044 1.00 89.06 91 ALA A CA 1
ATOM 738 C C . ALA A 1 91 ? 16.209 -17.343 -25.308 1.00 89.06 91 ALA A C 1
ATOM 740 O O . ALA A 1 91 ? 15.843 -17.548 -26.468 1.00 89.06 91 ALA A O 1
ATOM 741 N N . ALA A 1 92 ? 15.501 -17.767 -24.256 1.00 88.94 92 ALA A N 1
ATOM 742 C CA . ALA A 1 92 ? 14.242 -18.494 -24.389 1.00 88.94 92 ALA A CA 1
ATOM 743 C C . ALA A 1 92 ? 13.148 -17.623 -25.031 1.00 88.94 92 ALA A C 1
ATOM 745 O O . ALA A 1 92 ? 12.565 -18.038 -26.035 1.00 88.94 92 ALA A O 1
ATOM 746 N N . TYR A 1 93 ? 12.925 -16.403 -24.533 1.00 82.00 93 TYR A N 1
ATOM 747 C 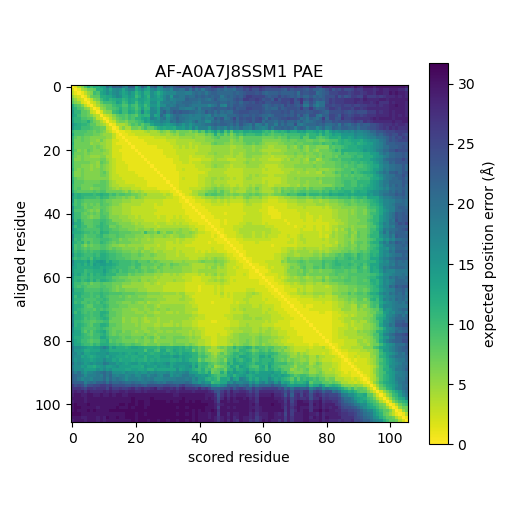CA . TYR A 1 93 ? 11.896 -15.501 -25.066 1.00 82.00 93 TYR A CA 1
ATOM 748 C C . TYR A 1 93 ? 12.203 -15.024 -26.492 1.00 82.00 93 TYR A C 1
ATOM 750 O O . TYR A 1 93 ? 11.304 -14.990 -27.339 1.00 82.00 93 TYR A O 1
ATOM 758 N N . ASN A 1 94 ? 13.475 -14.752 -26.802 1.00 82.06 94 ASN A N 1
ATOM 759 C CA . ASN A 1 94 ? 13.895 -14.375 -28.153 1.00 82.06 94 ASN A CA 1
ATOM 760 C C . ASN A 1 94 ? 13.760 -15.533 -29.156 1.00 82.06 94 ASN A C 1
ATOM 762 O O . ASN A 1 94 ? 13.482 -15.292 -30.330 1.00 82.06 94 ASN A O 1
ATOM 766 N N . SER A 1 95 ? 13.894 -16.791 -28.715 1.00 73.75 95 SER A N 1
ATOM 767 C CA . SER A 1 95 ? 13.697 -17.960 -29.588 1.00 73.75 95 SER A CA 1
ATOM 768 C C . SER A 1 95 ? 12.234 -18.162 -30.007 1.00 73.75 95 SER A C 1
ATOM 770 O O . SER A 1 95 ? 11.962 -18.646 -31.105 1.00 73.75 95 SER A O 1
ATOM 772 N N . THR A 1 96 ? 11.284 -17.732 -29.172 1.00 63.91 96 THR A N 1
ATOM 773 C CA . THR A 1 96 ? 9.839 -17.838 -29.428 1.00 63.91 96 THR A CA 1
ATOM 774 C C . THR A 1 96 ? 9.248 -16.653 -30.204 1.00 63.91 96 THR A C 1
ATOM 776 O O . THR A 1 96 ? 8.140 -16.764 -30.721 1.00 63.91 96 THR A O 1
ATOM 779 N N . GLY A 1 97 ? 9.979 -15.539 -30.345 1.00 59.72 97 GLY A N 1
ATOM 780 C CA . GLY A 1 97 ? 9.503 -14.291 -30.964 1.00 59.72 97 GLY A CA 1
ATOM 781 C C . GLY A 1 97 ? 9.676 -14.148 -32.486 1.00 59.72 97 GLY A C 1
ATOM 782 O O . GLY A 1 97 ? 9.355 -13.093 -33.021 1.00 59.72 97 GLY A O 1
ATOM 783 N N . VAL A 1 98 ? 10.169 -15.165 -33.211 1.00 51.28 98 VAL A N 1
ATOM 784 C CA . VAL A 1 98 ? 10.468 -15.062 -34.666 1.00 51.28 98 VAL A CA 1
ATOM 785 C C . VAL A 1 98 ? 9.485 -15.847 -35.559 1.00 51.28 98 VAL A C 1
ATOM 787 O O . VAL A 1 98 ? 9.693 -15.983 -36.760 1.00 51.28 98 VAL A O 1
ATOM 790 N N . THR A 1 99 ? 8.351 -16.326 -35.037 1.00 45.28 99 THR A N 1
ATOM 791 C CA . THR A 1 99 ? 7.314 -16.976 -35.873 1.00 45.28 99 THR A CA 1
ATOM 792 C C . THR A 1 99 ? 5.905 -16.475 -35.565 1.00 45.28 99 THR A C 1
ATOM 794 O O . THR A 1 99 ? 5.068 -17.202 -35.046 1.00 45.28 99 THR A O 1
ATOM 797 N N . SER A 1 100 ? 5.622 -15.213 -35.896 1.00 43.41 100 SER A N 1
ATOM 798 C CA . SER A 1 100 ? 4.255 -14.709 -36.114 1.00 43.41 100 SER A CA 1
ATOM 799 C C . SER A 1 100 ? 4.275 -13.471 -37.026 1.00 43.41 100 SER A C 1
ATOM 801 O O . SER A 1 100 ? 4.281 -12.347 -36.545 1.00 43.41 100 SER A O 1
ATOM 803 N N . ASN A 1 101 ? 4.270 -13.747 -38.336 1.00 40.47 101 ASN A N 1
ATOM 804 C CA . ASN A 1 101 ? 3.615 -13.013 -39.437 1.00 40.47 101 ASN A CA 1
ATOM 805 C C . ASN A 1 101 ? 4.124 -11.593 -39.760 1.00 40.47 101 ASN A C 1
ATOM 807 O O . ASN A 1 101 ? 3.996 -10.652 -38.990 1.00 40.47 101 ASN A O 1
ATOM 811 N N . GLU A 1 102 ? 4.810 -11.411 -40.891 1.00 41.66 102 GLU A N 1
ATOM 812 C CA . GLU A 1 102 ? 4.188 -11.122 -42.199 1.00 41.66 102 GLU A CA 1
ATOM 813 C C . GLU A 1 102 ? 3.169 -9.977 -42.139 1.00 41.66 102 GLU A C 1
ATOM 815 O O . GLU A 1 102 ? 2.026 -10.128 -41.719 1.00 41.66 102 GLU A O 1
ATOM 820 N N . ASN A 1 103 ? 3.635 -8.829 -42.619 1.00 41.75 103 ASN A N 1
ATOM 821 C CA . ASN A 1 103 ? 2.852 -7.669 -43.007 1.00 41.75 103 ASN A CA 1
ATOM 822 C C . ASN A 1 103 ? 2.016 -8.009 -44.260 1.00 41.75 103 ASN A C 1
ATOM 824 O O . ASN A 1 103 ? 2.602 -8.474 -45.242 1.00 41.75 103 ASN A O 1
ATOM 828 N N . PRO A 1 104 ? 0.715 -7.682 -44.310 1.00 45.19 104 PRO A N 1
ATOM 829 C CA . PRO A 1 104 ? 0.094 -7.268 -45.560 1.00 45.19 104 PRO A CA 1
ATOM 830 C C . PRO A 1 104 ? -0.270 -5.784 -45.510 1.00 45.19 104 PRO A C 1
ATOM 832 O O . PRO A 1 104 ? -0.729 -5.258 -44.501 1.00 45.19 104 PRO A O 1
ATOM 835 N N . GLN A 1 105 ? -0.007 -5.135 -46.637 1.00 40.44 105 GLN A N 1
ATOM 836 C CA . GLN A 1 105 ? -0.219 -3.723 -46.916 1.00 40.44 105 GLN A CA 1
ATOM 837 C C . GLN A 1 105 ? -1.699 -3.300 -46.940 1.00 40.44 105 GLN A C 1
ATOM 839 O O . GLN A 1 105 ? -2.548 -4.111 -47.295 1.00 40.44 105 GLN A O 1
ATOM 844 N N . GLU A 1 106 ? -1.889 -1.992 -46.696 1.00 37.94 106 GLU A N 1
ATOM 845 C CA . GLU A 1 106 ? -3.082 -1.125 -46.868 1.00 37.94 106 GLU A CA 1
ATOM 846 C C . GLU A 1 106 ? -4.320 -1.375 -45.993 1.00 37.94 106 GLU A C 1
ATOM 848 O O . GLU A 1 106 ? -5.003 -2.412 -46.129 1.00 37.94 106 GLU A O 1
#

Foldseek 3Di:
DDDDPPDPPDPPDDVVVVVVVVVVVVVVVVVVVVPDDDDDDDDDQVPPDDDDAPDPDPVPRPNDDDDDDHDDPVRCVVVVNVPDDCVVVVVVVVVVPPPDDDDDDD

Nearest PDB structures (foldseek):
  8t1l-assembly1_E  TM=2.351E-01  e=7.128E+00  Mus musculus

Secondary structure (DSSP, 8-state):
---BTTB---TT--HHHHHHHHHHHHHHHHHHTT-S--------TTS------SSSSGGG-TT------PPPHHHHHHTT-TT---HHHHHHHHHHTT-S------

Sequence (106 aa):
LERVHGFTFGDSLDESKKNKWLDFKARLNKILSMTEPWTLILDDALANSFIAPATDDIKDDHQLIFEEYERSWEQNEELGLNDIDTSSADAAYNSTGVTSNENPQE

pLDDT: mean 83.29, std 16.8, range [37.94, 96.56]

InterPro domains:
  IPR040141 ZPR1 [PTHR10876] (1-95)
  IPR042451 ZPR1, A/B domain [G3DSA:2.60.120.1040] (2-81)
  IPR056180 ZPR1, jelly-roll domain [PF22794] (13-81)

Mean predicted aligned error: 10.92 Å

Solvent-accessible surface area (backbone atoms only — not comparable to full-atom values): 7469 Å² total; per-residue (Å²): 131,89,85,50,90,95,53,87,85,56,93,85,57,57,66,68,60,53,52,53,48,53,50,50,51,54,52,50,51,44,54,74,64,64,77,54,94,83,82,88,88,85,87,57,93,78,68,80,75,84,80,83,63,94,44,96,49,65,90,73,29,88,90,64,85,86,83,91,78,86,72,51,73,65,58,31,51,78,70,57,53,77,78,57,84,52,64,70,58,52,52,53,57,58,67,66,68,79,78,77,77,84,85,78,84,135

Organism: Gossypium davidsonii (NCBI:txid34287)

Radius of gyration: 24.19 Å; Cα contacts (8 Å, |Δi|>4): 22; chains: 1; bounding box: 41×30×80 Å